Protein AF-A5USP3-F1 (afdb_monomer_lite)

Structure (mmCIF, N/CA/C/O backbone):
data_AF-A5USP3-F1
#
_entry.id   AF-A5USP3-F1
#
loop_
_atom_site.group_PDB
_atom_site.id
_atom_site.type_symbol
_atom_site.label_atom_id
_atom_site.label_alt_id
_atom_site.label_comp_id
_atom_site.label_asym_id
_atom_site.label_entity_id
_atom_site.label_seq_id
_atom_site.pdbx_PDB_ins_code
_atom_site.Cartn_x
_atom_site.Cartn_y
_atom_site.Cartn_z
_atom_site.occupancy
_atom_site.B_iso_or_equiv
_atom_site.auth_seq_id
_atom_site.auth_comp_id
_atom_site.auth_asym_id
_atom_site.auth_atom_id
_atom_site.pdbx_PDB_model_num
ATOM 1 N N . MET A 1 1 ? -15.094 -7.094 18.755 1.00 49.66 1 MET A N 1
ATOM 2 C CA . MET A 1 1 ? -14.365 -7.913 17.768 1.00 49.66 1 MET A CA 1
ATOM 3 C C . MET A 1 1 ? -13.947 -6.966 16.663 1.00 49.66 1 MET A C 1
ATOM 5 O O . MET A 1 1 ? -14.817 -6.470 15.967 1.00 49.66 1 MET A O 1
ATOM 9 N N . THR A 1 2 ? -12.671 -6.599 16.588 1.00 58.44 2 THR A N 1
ATOM 10 C CA . THR A 1 2 ? -12.144 -5.785 15.484 1.00 58.44 2 THR A CA 1
ATOM 11 C C . THR A 1 2 ? -12.036 -6.678 14.258 1.00 58.44 2 THR A C 1
ATOM 13 O O . THR A 1 2 ? -11.271 -7.641 14.276 1.00 58.44 2 THR A O 1
ATOM 16 N N . HIS A 1 3 ? -12.841 -6.409 13.233 1.00 64.94 3 HIS A N 1
ATOM 17 C CA . HIS A 1 3 ? -12.708 -7.094 11.953 1.00 64.94 3 HIS A CA 1
ATOM 18 C C . HIS A 1 3 ? -11.484 -6.520 11.236 1.00 64.94 3 HIS A C 1
ATOM 20 O O . HIS A 1 3 ? -11.409 -5.314 10.994 1.00 64.94 3 HIS A O 1
ATOM 26 N N . GLU A 1 4 ? -10.512 -7.380 10.949 1.00 70.81 4 GLU A N 1
ATOM 27 C CA . GLU A 1 4 ? -9.357 -7.045 10.122 1.00 70.81 4 GLU A CA 1
ATOM 28 C C . GLU A 1 4 ? -9.608 -7.592 8.717 1.00 70.81 4 GLU A C 1
ATOM 30 O O . GLU A 1 4 ? -9.909 -8.775 8.549 1.00 70.81 4 GLU A O 1
ATOM 35 N N . GLN A 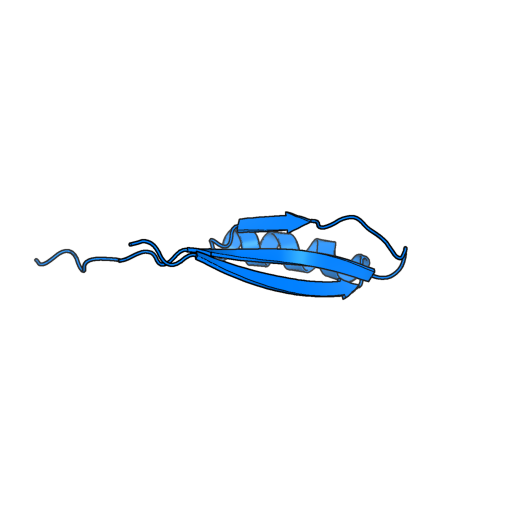1 5 ? -9.531 -6.718 7.717 1.00 72.12 5 GLN A N 1
ATOM 36 C CA . GLN A 1 5 ? -9.590 -7.103 6.311 1.00 72.12 5 GLN A CA 1
ATOM 37 C C . GLN A 1 5 ? -8.248 -6.787 5.662 1.00 72.12 5 GLN A C 1
ATOM 39 O O . GLN A 1 5 ? -7.679 -5.716 5.877 1.00 72.12 5 GLN A O 1
ATOM 44 N N . SER A 1 6 ? -7.739 -7.724 4.868 1.00 75.88 6 SER A N 1
ATOM 45 C CA . SER A 1 6 ? -6.485 -7.565 4.135 1.00 75.88 6 SER A CA 1
ATOM 46 C C . SER A 1 6 ? -6.746 -7.723 2.647 1.00 75.88 6 SER A C 1
ATOM 48 O O . SER A 1 6 ? -7.347 -8.709 2.225 1.00 75.88 6 SER A O 1
ATOM 50 N N . ILE A 1 7 ? -6.292 -6.753 1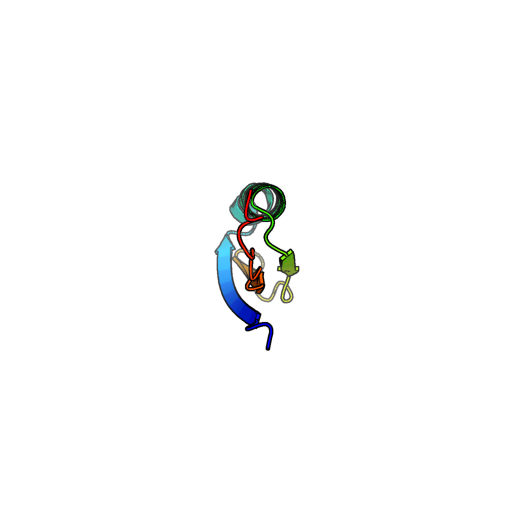.858 1.00 79.56 7 ILE A N 1
ATOM 51 C CA . ILE A 1 7 ? -6.403 -6.764 0.397 1.00 79.56 7 ILE A CA 1
ATOM 52 C C . ILE A 1 7 ? -4.990 -6.765 -0.171 1.00 79.56 7 ILE A C 1
ATOM 54 O O . ILE A 1 7 ? -4.202 -5.884 0.163 1.00 79.56 7 ILE A O 1
ATOM 58 N N . ALA A 1 8 ? -4.670 -7.744 -1.015 1.00 80.94 8 ALA A N 1
ATOM 59 C CA . ALA A 1 8 ? -3.440 -7.745 -1.798 1.00 80.94 8 ALA A CA 1
ATOM 60 C C . ALA A 1 8 ? -3.694 -7.039 -3.134 1.00 80.94 8 ALA A C 1
ATOM 62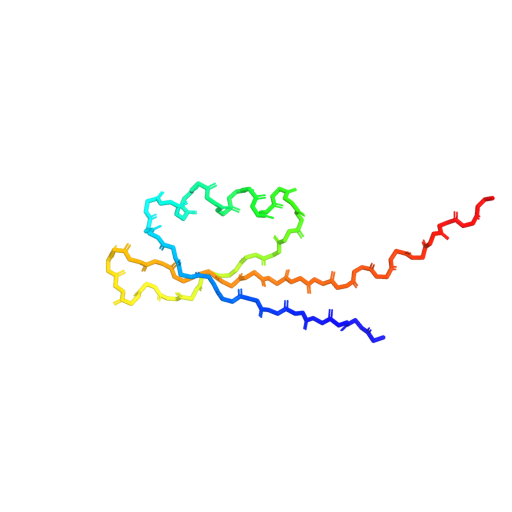 O O . ALA A 1 8 ? -4.683 -7.332 -3.808 1.00 80.94 8 ALA A O 1
ATOM 63 N N . ILE A 1 9 ? -2.822 -6.101 -3.490 1.00 79.38 9 ILE A N 1
ATOM 64 C CA . ILE A 1 9 ? -2.888 -5.334 -4.731 1.00 79.38 9 ILE A CA 1
ATOM 65 C C . ILE A 1 9 ? -1.558 -5.511 -5.455 1.00 79.38 9 ILE A C 1
ATOM 67 O O . ILE A 1 9 ? -0.510 -5.195 -4.890 1.00 79.38 9 ILE A O 1
ATOM 71 N N . ASP A 1 10 ? -1.614 -5.996 -6.690 1.00 80.56 10 ASP A N 1
ATOM 72 C CA . ASP A 1 10 ? -0.467 -6.046 -7.591 1.00 80.56 10 ASP A CA 1
ATOM 73 C C . ASP A 1 10 ? -0.409 -4.746 -8.381 1.00 80.56 10 ASP A C 1
ATOM 75 O O . ASP A 1 10 ? -1.374 -4.375 -9.053 1.00 80.56 10 ASP A O 1
ATOM 79 N N . ILE A 1 11 ? 0.711 -4.044 -8.284 1.00 79.31 11 ILE A N 1
ATOM 80 C CA . ILE A 1 11 ? 0.920 -2.777 -8.976 1.00 79.31 11 ILE A CA 1
ATOM 81 C C . ILE A 1 11 ? 2.309 -2.728 -9.605 1.00 79.31 11 ILE A C 1
ATOM 83 O O . ILE A 1 11 ? 3.231 -3.354 -9.081 1.00 79.31 11 ILE A O 1
ATOM 87 N N . PRO A 1 12 ? 2.491 -1.979 -10.701 1.00 82.25 12 PRO A N 1
ATOM 88 C CA . PRO A 1 12 ? 3.815 -1.728 -11.251 1.00 82.25 12 PRO A CA 1
ATOM 89 C C . PRO A 1 12 ? 4.756 -1.121 -10.203 1.00 82.25 12 PRO A C 1
ATOM 91 O O . PRO A 1 12 ? 4.339 -0.318 -9.361 1.00 82.25 12 PRO A O 1
ATOM 94 N N . ALA A 1 13 ? 6.029 -1.516 -10.226 1.00 75.50 13 ALA A N 1
ATOM 95 C CA . ALA A 1 13 ? 7.001 -1.096 -9.212 1.00 75.50 13 ALA A CA 1
ATOM 96 C C . ALA A 1 13 ? 7.222 0.434 -9.181 1.00 75.50 13 ALA A C 1
ATOM 98 O O . ALA A 1 13 ? 7.478 1.010 -8.122 1.00 75.50 13 ALA A O 1
ATOM 99 N N . ASP A 1 14 ? 7.087 1.106 -10.324 1.00 79.62 14 ASP A N 1
ATOM 100 C CA . ASP A 1 14 ? 7.157 2.563 -10.457 1.00 79.62 14 ASP A CA 1
ATOM 101 C C . ASP A 1 14 ? 5.921 3.270 -9.875 1.00 79.62 14 ASP A C 1
ATOM 103 O O . ASP A 1 14 ? 6.038 4.315 -9.228 1.00 79.62 14 ASP A O 1
ATOM 107 N N . GLU A 1 15 ? 4.741 2.665 -10.015 1.00 79.00 15 GLU A N 1
ATOM 108 C CA . GLU A 1 15 ? 3.497 3.174 -9.432 1.00 79.00 15 GLU A CA 1
ATOM 109 C C . GLU A 1 15 ? 3.429 2.942 -7.915 1.00 79.00 15 GLU A C 1
ATOM 111 O O . GLU A 1 15 ? 2.869 3.761 -7.177 1.00 79.00 15 GLU A O 1
ATOM 116 N N . ALA A 1 16 ? 4.061 1.876 -7.414 1.00 78.44 16 ALA A N 1
ATOM 117 C CA . ALA A 1 16 ? 4.095 1.544 -5.992 1.00 78.44 16 ALA A CA 1
ATOM 118 C C . ALA A 1 16 ? 4.707 2.633 -5.116 1.00 78.44 16 ALA A C 1
ATOM 120 O O . ALA A 1 16 ? 4.184 2.929 -4.036 1.00 78.44 16 ALA A O 1
ATOM 121 N N . ALA A 1 17 ? 5.760 3.287 -5.608 1.00 79.31 17 ALA A N 1
ATOM 122 C CA . ALA A 1 17 ? 6.380 4.421 -4.933 1.00 79.31 17 ALA A CA 1
ATOM 123 C C . ALA A 1 17 ? 5.413 5.610 -4.765 1.00 79.31 17 ALA A C 1
ATOM 125 O O . ALA A 1 17 ? 5.551 6.383 -3.816 1.00 79.31 17 ALA A O 1
ATOM 126 N N . THR A 1 18 ? 4.416 5.734 -5.646 1.00 84.69 18 THR A N 1
ATOM 127 C CA . THR A 1 18 ? 3.410 6.806 -5.619 1.00 84.69 18 THR A CA 1
ATOM 128 C C . THR A 1 18 ? 2.182 6.427 -4.786 1.00 84.69 18 THR A C 1
ATOM 130 O O . THR A 1 18 ? 1.639 7.261 -4.062 1.00 84.69 18 THR A O 1
ATOM 133 N N . LEU A 1 19 ? 1.752 5.164 -4.843 1.00 81.94 19 LEU A N 1
ATOM 134 C CA . LEU A 1 19 ? 0.558 4.665 -4.150 1.00 81.94 19 LEU A CA 1
ATOM 135 C C . LEU A 1 19 ? 0.769 4.441 -2.647 1.00 81.94 19 LEU A C 1
ATOM 137 O O . LEU A 1 19 ? -0.135 4.718 -1.856 1.00 81.94 19 LEU A O 1
ATOM 141 N N . LEU A 1 20 ? 1.953 3.976 -2.236 1.00 81.75 20 LEU A N 1
ATOM 142 C CA . LEU A 1 20 ? 2.267 3.707 -0.827 1.00 81.75 20 LEU A CA 1
ATOM 143 C C . LEU A 1 20 ? 2.048 4.932 0.083 1.00 81.75 20 LEU A C 1
ATOM 145 O O . LEU A 1 20 ? 1.331 4.796 1.080 1.00 81.75 20 LEU A O 1
ATOM 149 N N . PRO A 1 21 ? 2.583 6.130 -0.239 1.00 84.62 21 PRO A N 1
ATOM 150 C CA . PRO A 1 21 ? 2.346 7.328 0.564 1.00 84.62 21 PRO A CA 1
ATOM 151 C C . PRO A 1 21 ? 0.864 7.702 0.668 1.00 84.62 21 PRO A C 1
ATOM 153 O O . PRO A 1 21 ? 0.409 8.074 1.747 1.00 84.62 21 PRO A O 1
ATOM 156 N N . LEU A 1 22 ? 0.099 7.572 -0.422 1.00 86.19 22 LEU A N 1
ATOM 157 C CA . LEU A 1 22 ? -1.327 7.916 -0.450 1.00 86.19 22 LEU A CA 1
ATOM 158 C C . LEU A 1 22 ? -2.149 6.998 0.462 1.00 86.19 22 LEU A C 1
ATOM 160 O O . LEU A 1 22 ? -3.012 7.463 1.207 1.00 86.19 22 LEU A O 1
ATOM 164 N N . LEU A 1 23 ? -1.849 5.697 0.454 1.00 84.00 23 LEU A N 1
ATOM 165 C CA . LEU A 1 23 ? -2.501 4.722 1.330 1.00 84.00 23 LEU A CA 1
ATOM 166 C C . LEU A 1 23 ? -2.181 4.994 2.807 1.00 84.00 23 LEU A C 1
ATOM 168 O O . LEU A 1 23 ? -3.076 4.974 3.651 1.00 84.00 23 LEU A O 1
ATOM 172 N N . GLN A 1 24 ? -0.928 5.325 3.118 1.00 82.50 24 GLN A N 1
ATOM 173 C CA . GLN A 1 24 ? -0.513 5.669 4.481 1.00 82.50 24 GLN A CA 1
ATOM 174 C C . GLN A 1 24 ? -1.163 6.970 4.974 1.00 82.50 24 GLN A C 1
ATOM 176 O O . GLN A 1 24 ? -1.621 7.036 6.114 1.00 82.50 24 GLN A O 1
ATOM 181 N N . GLN A 1 25 ? -1.272 7.986 4.111 1.00 83.94 25 GLN A N 1
ATOM 182 C CA . GLN A 1 25 ? -1.994 9.231 4.401 1.00 83.94 25 GLN A CA 1
ATOM 183 C C . GLN A 1 25 ? -3.497 9.003 4.614 1.00 83.94 25 GLN A C 1
ATOM 185 O O . GLN A 1 25 ? -4.110 9.690 5.427 1.00 83.94 25 GLN A O 1
ATOM 190 N N . GLY A 1 26 ? -4.079 8.016 3.928 1.00 81.56 26 GLY A N 1
ATOM 191 C CA . GLY A 1 26 ? -5.461 7.574 4.125 1.00 81.56 26 GLY A CA 1
ATOM 192 C C . GLY A 1 26 ? -5.704 6.793 5.422 1.00 81.56 26 GLY A C 1
ATOM 193 O O . GLY A 1 26 ? -6.835 6.390 5.679 1.00 81.56 26 GLY A O 1
ATOM 194 N N . GLY A 1 27 ? -4.669 6.570 6.240 1.00 80.94 27 GLY A N 1
ATOM 195 C CA . GLY A 1 27 ? -4.764 5.819 7.494 1.00 80.94 27 GLY A CA 1
ATOM 196 C C . GLY A 1 27 ? -4.705 4.300 7.317 1.00 80.94 27 GLY A C 1
ATOM 197 O O . GLY A 1 27 ? -4.952 3.563 8.273 1.00 80.94 27 GLY A O 1
ATOM 198 N N . PHE A 1 28 ? -4.363 3.815 6.121 1.00 83.31 28 PHE A N 1
ATOM 199 C CA . PHE A 1 28 ? -4.187 2.391 5.872 1.00 83.31 28 PHE A CA 1
ATOM 200 C C . PHE A 1 28 ? -2.782 1.936 6.259 1.00 83.31 28 PHE A C 1
ATOM 202 O O . PHE A 1 28 ? -1.787 2.626 6.037 1.00 83.31 28 PHE A O 1
ATOM 209 N N . THR A 1 29 ? -2.687 0.728 6.812 1.00 81.88 29 THR A N 1
ATOM 210 C CA . THR A 1 29 ? -1.389 0.087 7.043 1.00 81.88 29 THR A CA 1
ATOM 211 C C . THR A 1 29 ? -1.033 -0.750 5.823 1.00 81.88 29 THR A C 1
ATOM 213 O O . THR A 1 29 ? -1.809 -1.617 5.429 1.00 81.88 29 THR A O 1
ATOM 216 N N . THR A 1 30 ? 0.133 -0.507 5.231 1.00 78.56 30 THR A N 1
ATOM 217 C CA . THR A 1 30 ? 0.606 -1.230 4.044 1.00 78.56 30 THR A CA 1
ATOM 218 C C . THR A 1 30 ? 1.783 -2.142 4.381 1.00 78.56 30 THR A C 1
ATOM 220 O O . THR A 1 30 ? 2.692 -1.708 5.090 1.00 78.56 30 THR A O 1
ATOM 223 N N . GLN A 1 31 ? 1.824 -3.360 3.841 1.00 76.88 31 GLN A N 1
ATOM 224 C CA . GLN A 1 31 ? 2.975 -4.265 3.946 1.00 76.88 31 GLN A CA 1
ATOM 225 C C . GLN A 1 31 ? 3.418 -4.736 2.554 1.00 76.88 31 GLN A C 1
ATOM 227 O O . GLN A 1 31 ? 2.578 -5.216 1.792 1.00 76.88 31 GLN A O 1
ATOM 232 N N . PRO A 1 32 ? 4.709 -4.631 2.198 1.00 68.62 32 PRO A N 1
ATOM 233 C CA . PRO A 1 32 ? 5.204 -5.202 0.953 1.00 68.62 32 PRO A CA 1
ATOM 234 C C . PRO A 1 32 ? 5.275 -6.730 1.075 1.00 68.62 32 PRO A C 1
ATOM 236 O O . PRO A 1 32 ? 5.904 -7.252 1.998 1.00 68.62 32 PRO A O 1
ATOM 239 N N . ILE A 1 33 ? 4.671 -7.454 0.133 1.00 67.12 33 ILE A N 1
ATOM 240 C CA . ILE A 1 33 ? 4.921 -8.889 -0.034 1.00 67.12 33 ILE A CA 1
ATOM 241 C C . ILE A 1 33 ? 5.953 -9.011 -1.153 1.00 67.12 33 ILE A C 1
ATOM 243 O O . ILE A 1 33 ? 5.671 -8.623 -2.276 1.00 67.12 33 ILE A O 1
ATOM 247 N N . GLN A 1 34 ? 7.156 -9.475 -0.794 1.00 62.28 34 GLN A N 1
ATOM 248 C CA . GLN A 1 34 ? 8.334 -9.750 -1.640 1.00 62.28 34 GLN A CA 1
ATOM 249 C C . GLN A 1 34 ? 8.171 -9.525 -3.158 1.00 62.28 34 GLN A C 1
ATOM 251 O O . GLN A 1 34 ? 7.395 -10.219 -3.810 1.00 62.28 34 GLN A O 1
ATOM 256 N N . GLN A 1 35 ? 9.017 -8.649 -3.723 1.00 58.56 35 GLN A N 1
ATOM 257 C CA . GLN A 1 35 ? 9.242 -8.524 -5.170 1.00 58.56 35 GLN A CA 1
ATOM 258 C C . GLN A 1 35 ? 9.577 -9.896 -5.768 1.00 58.56 35 GLN A C 1
ATOM 260 O O . GLN A 1 35 ? 10.671 -10.422 -5.552 1.00 58.56 35 GLN A O 1
ATOM 265 N N . ARG A 1 36 ? 8.624 -10.489 -6.490 1.00 59.84 36 ARG A N 1
ATOM 266 C CA . ARG A 1 36 ? 8.821 -11.749 -7.220 1.00 59.84 36 ARG A CA 1
ATOM 267 C C . ARG A 1 36 ? 9.148 -11.512 -8.694 1.00 59.84 36 ARG A C 1
ATOM 269 O O . ARG A 1 36 ? 9.867 -12.317 -9.273 1.00 59.84 36 ARG A O 1
ATOM 276 N N . ASP A 1 37 ? 8.710 -10.374 -9.229 1.00 58.62 37 ASP A N 1
ATOM 277 C CA . ASP A 1 37 ? 8.973 -9.894 -10.583 1.00 58.62 37 ASP A CA 1
ATOM 278 C C . ASP A 1 37 ? 9.520 -8.461 -10.508 1.00 58.62 37 ASP A C 1
ATOM 280 O O . ASP A 1 37 ? 9.057 -7.656 -9.701 1.00 58.62 37 ASP A O 1
ATOM 284 N N . LEU A 1 38 ? 10.539 -8.136 -11.311 1.00 62.16 38 LEU A N 1
ATOM 285 C CA . LEU A 1 38 ? 11.161 -6.800 -11.315 1.00 62.16 38 LEU A CA 1
ATOM 286 C C . LEU A 1 38 ? 10.173 -5.692 -11.713 1.00 62.16 38 LEU A C 1
ATOM 288 O O . LEU A 1 38 ? 10.354 -4.549 -11.298 1.00 62.16 38 LEU A O 1
ATOM 292 N N . ASP A 1 39 ? 9.136 -6.049 -12.468 1.00 72.31 39 ASP A N 1
ATOM 293 C CA . ASP A 1 39 ? 8.164 -5.117 -13.038 1.00 72.31 39 ASP A CA 1
ATOM 294 C C . ASP A 1 39 ? 6.914 -4.917 -12.160 1.00 72.31 39 ASP A C 1
ATOM 296 O O . ASP A 1 39 ? 6.219 -3.913 -12.307 1.00 72.31 39 ASP A O 1
ATOM 300 N N . TRP A 1 40 ? 6.633 -5.829 -11.219 1.00 71.81 40 TRP A N 1
ATOM 301 C CA . TRP A 1 40 ? 5.411 -5.816 -10.403 1.00 71.81 40 TRP A CA 1
ATOM 302 C C . TRP A 1 40 ? 5.705 -5.983 -8.910 1.00 71.81 40 TRP A C 1
ATOM 304 O O . TRP A 1 40 ? 6.480 -6.839 -8.482 1.00 71.81 40 TRP A O 1
ATOM 314 N N . GLN A 1 41 ? 5.027 -5.184 -8.093 1.00 75.06 41 GLN A N 1
ATOM 315 C CA . GLN A 1 41 ? 5.089 -5.207 -6.642 1.00 75.06 41 GLN A CA 1
ATOM 316 C C . GLN A 1 41 ? 3.707 -5.504 -6.054 1.00 75.06 41 GLN A C 1
ATOM 318 O O . GLN A 1 41 ? 2.740 -4.790 -6.311 1.00 75.06 41 GLN A O 1
ATOM 323 N N . THR A 1 42 ? 3.631 -6.516 -5.190 1.00 77.12 42 THR A N 1
ATOM 324 C CA . THR A 1 42 ? 2.426 -6.797 -4.404 1.00 77.12 42 THR A CA 1
ATOM 325 C C . THR A 1 42 ? 2.471 -6.031 -3.079 1.00 77.12 42 THR A C 1
ATOM 327 O O . THR A 1 42 ? 3.416 -6.156 -2.291 1.00 77.12 42 THR A O 1
ATOM 330 N N . ILE A 1 43 ? 1.423 -5.261 -2.792 1.00 73.69 43 ILE A N 1
ATOM 331 C CA . ILE A 1 43 ? 1.228 -4.567 -1.514 1.00 73.69 43 ILE A CA 1
ATOM 332 C C . ILE A 1 43 ? -0.015 -5.122 -0.829 1.00 73.69 43 ILE A C 1
ATOM 334 O O . ILE A 1 43 ? -1.080 -5.213 -1.432 1.00 73.69 43 ILE A O 1
ATOM 338 N N . VAL A 1 44 ? 0.093 -5.433 0.461 1.00 77.62 44 VAL A N 1
ATOM 339 C CA . VAL A 1 44 ? -1.066 -5.706 1.314 1.00 77.62 44 VAL A CA 1
ATOM 340 C C . VAL A 1 44 ? -1.516 -4.433 1.988 1.00 77.62 44 VAL A C 1
ATOM 342 O O . VAL A 1 44 ? -0.733 -3.797 2.688 1.00 77.62 44 VAL A O 1
ATOM 345 N N . VAL A 1 45 ? -2.792 -4.110 1.837 1.00 77.44 45 VAL A N 1
ATOM 346 C CA . VAL A 1 45 ? -3.478 -3.047 2.562 1.00 77.44 45 VAL A CA 1
ATOM 347 C C . VAL A 1 45 ? -4.294 -3.681 3.681 1.00 77.44 45 VAL A C 1
ATOM 349 O O . VAL A 1 45 ? -5.156 -4.523 3.428 1.00 77.44 45 VAL A O 1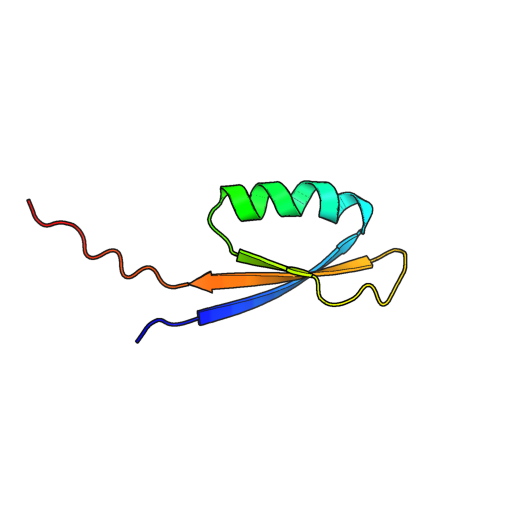
ATOM 352 N N . VAL A 1 46 ? -4.021 -3.282 4.921 1.00 76.19 46 VAL A N 1
ATOM 353 C CA . VAL A 1 46 ? -4.754 -3.724 6.109 1.00 76.19 46 VAL A CA 1
ATOM 354 C C . VAL A 1 46 ? -5.759 -2.646 6.502 1.00 76.19 46 VAL A C 1
ATOM 356 O O . VAL A 1 46 ? -5.384 -1.519 6.840 1.00 76.19 46 VAL A O 1
ATOM 359 N N . ILE A 1 47 ? -7.038 -3.012 6.472 1.00 75.31 47 ILE A N 1
ATOM 360 C CA . ILE A 1 47 ? -8.170 -2.186 6.885 1.00 75.31 47 ILE A CA 1
ATOM 361 C C . ILE A 1 47 ? -8.614 -2.681 8.256 1.00 75.31 47 ILE A C 1
ATOM 363 O O . ILE A 1 47 ? -9.042 -3.827 8.415 1.00 75.31 47 ILE A O 1
ATOM 367 N N . ARG A 1 48 ? -8.502 -1.809 9.255 1.00 70.19 48 ARG A N 1
ATOM 368 C CA . ARG A 1 48 ? -9.007 -2.072 10.601 1.00 70.19 48 ARG A CA 1
ATOM 369 C C . ARG A 1 48 ? -10.339 -1.365 10.758 1.00 70.19 48 ARG A C 1
ATOM 371 O O . ARG A 1 48 ? -10.411 -0.157 10.549 1.00 70.19 48 ARG A O 1
ATOM 378 N N . ASP A 1 49 ? -11.368 -2.112 11.145 1.00 58.84 49 ASP A N 1
ATOM 379 C CA . ASP A 1 49 ? -12.629 -1.522 11.579 1.00 58.84 49 ASP A CA 1
ATOM 380 C C . ASP A 1 49 ? -12.362 -0.679 12.833 1.00 58.84 49 ASP A C 1
ATOM 382 O O . ASP A 1 49 ? -12.192 -1.191 13.943 1.00 58.84 49 ASP A O 1
ATOM 386 N N . ALA A 1 50 ? -12.251 0.634 12.645 1.00 58.97 50 ALA A N 1
ATOM 387 C CA . ALA A 1 50 ? -12.417 1.557 13.742 1.00 58.97 50 ALA A CA 1
ATOM 388 C C . ALA A 1 50 ? -13.916 1.572 14.020 1.00 58.97 50 ALA A C 1
ATOM 390 O O . ALA A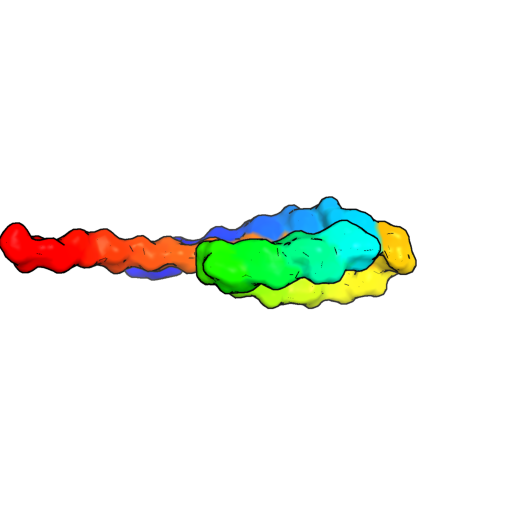 1 50 ? -14.666 2.269 13.338 1.00 58.97 50 ALA A O 1
ATOM 391 N N . THR A 1 51 ? -14.367 0.818 15.023 1.00 52.84 51 THR A N 1
ATOM 392 C CA . THR A 1 51 ? -15.638 1.116 15.681 1.00 52.84 51 THR A CA 1
ATOM 393 C C . THR A 1 51 ? -15.515 2.520 16.272 1.00 52.84 51 THR A C 1
ATOM 395 O O . THR A 1 51 ? -15.192 2.692 17.448 1.00 52.84 51 THR A O 1
ATOM 398 N N . VAL A 1 52 ? -15.708 3.543 15.441 1.00 54.78 52 VAL A N 1
ATOM 399 C CA . VAL A 1 52 ? -15.909 4.915 15.872 1.00 54.78 52 VAL A CA 1
ATOM 400 C C . VAL A 1 52 ? -17.281 4.893 16.520 1.00 54.78 52 VAL A C 1
ATOM 402 O O . VAL A 1 52 ? -18.305 5.048 15.860 1.00 54.78 52 VAL A O 1
ATOM 405 N N . MET A 1 53 ? -17.325 4.615 17.824 1.00 50.66 53 MET A N 1
ATOM 406 C CA . MET A 1 53 ? -18.495 4.996 18.597 1.00 50.66 53 MET A CA 1
ATOM 407 C C . MET A 1 53 ? -18.636 6.510 18.416 1.00 50.66 53 MET A C 1
ATOM 409 O O . MET A 1 53 ? -17.682 7.228 18.730 1.00 50.66 53 MET A O 1
ATOM 413 N N . PRO A 1 54 ? -19.763 7.022 17.891 1.00 47.84 54 PRO A N 1
ATOM 414 C CA . PRO A 1 54 ? -19.969 8.456 17.877 1.00 47.84 54 PRO A CA 1
ATOM 415 C C . PRO A 1 54 ? -19.938 8.925 19.331 1.00 47.84 54 PRO A C 1
ATOM 417 O O . PRO A 1 54 ? -20.678 8.405 20.173 1.00 47.84 54 PRO A O 1
ATOM 420 N N . ALA A 1 55 ? -19.052 9.874 19.635 1.00 53.19 55 ALA A N 1
ATOM 421 C CA . ALA A 1 55 ? -19.096 10.598 20.891 1.00 53.19 55 ALA A CA 1
ATOM 422 C C . ALA A 1 55 ? -20.476 11.262 20.968 1.00 53.19 55 ALA A C 1
ATOM 424 O O . ALA A 1 55 ? -20.767 12.201 20.230 1.00 53.19 55 ALA A O 1
A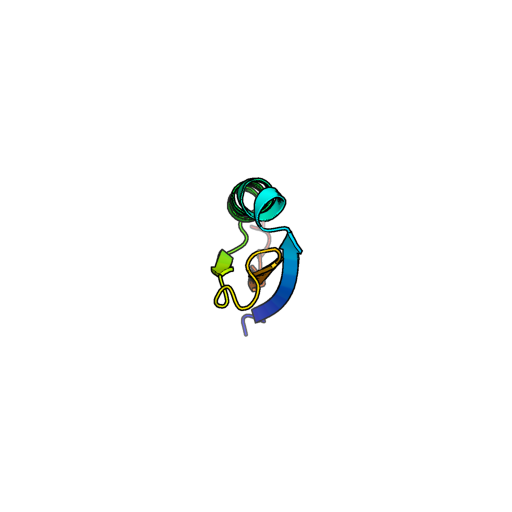TOM 425 N N . ARG A 1 56 ? -21.360 10.703 21.798 1.00 49.62 56 ARG A N 1
ATOM 426 C CA . ARG A 1 56 ? -22.637 11.327 22.132 1.00 49.62 56 ARG A CA 1
ATOM 427 C C . ARG A 1 56 ? -22.325 12.600 22.919 1.00 49.62 56 ARG A C 1
ATOM 429 O O . ARG A 1 56 ? -21.864 12.501 24.055 1.00 49.62 56 ARG A O 1
ATOM 436 N N . MET A 1 57 ? -22.570 13.752 22.306 1.00 45.00 57 MET A N 1
ATOM 437 C CA . MET A 1 57 ? -22.905 14.999 22.995 1.00 45.00 57 MET A CA 1
ATOM 438 C C . MET A 1 57 ? -24.370 15.304 22.724 1.00 45.00 57 MET A C 1
ATOM 440 O O . MET A 1 57 ? -24.800 15.078 21.570 1.00 45.00 57 MET A O 1
#

Secondary structure (DSSP, 8-state):
---EEEEEEEEEHHHHHHHHHHHHHTT-EEEEEEEEETTEEEEEEEEE---------

Radius of gyration: 14.47 Å; chains: 1; bounding box: 34×27×36 Å

Sequence (57 aa):
MTHEQSIAIDIPADEAATLLPLLQQGGFTTQPIQQRDLDWQTIVVVIRDATVMPARM

Foldseek 3Di:
DKDKDKDKDKDFPVCCVVVVVVLVVVVWDKDWDDDPDNGITIIITIDIPPPPPPPDD

pLDDT: mean 71.48, std 11.43, range [45.0, 86.19]